Protein AF-A0A8U0LNC3-F1 (afdb_monomer_lite)

Sequence (99 aa):
MDIYQISGYIYDNTGSAIDTEVVNGICPDDTIEVSRRDGKQFLALGFDPTDDSFILGALWYRHENGDKEAVEGGLCWHIDGEEDYDTLDDICEYARKEL

Structure (mmCIF, N/CA/C/O backbone):
data_AF-A0A8U0LNC3-F1
#
_entry.id   AF-A0A8U0LNC3-F1
#
loop_
_atom_site.group_PDB
_atom_site.id
_atom_site.type_symbol
_atom_site.label_atom_id
_atom_site.label_alt_id
_atom_site.label_comp_id
_atom_site.label_asym_id
_atom_site.label_entity_id
_atom_site.label_seq_id
_atom_site.pdbx_PDB_ins_code
_atom_site.Cartn_x
_atom_site.Cartn_y
_atom_site.Cartn_z
_atom_site.occupancy
_atom_site.B_iso_or_equiv
_atom_site.auth_seq_id
_atom_site.auth_comp_id
_atom_site.auth_asym_id
_atom_site.auth_atom_id
_atom_site.pdbx_PDB_model_num
ATOM 1 N N . MET A 1 1 ? 5.418 1.519 -14.874 1.00 82.56 1 MET A N 1
ATOM 2 C CA . MET A 1 1 ? 4.275 2.171 -14.205 1.00 82.56 1 MET A CA 1
ATOM 3 C C . MET A 1 1 ? 4.829 2.978 -13.046 1.00 82.56 1 MET A C 1
ATOM 5 O O . MET A 1 1 ? 5.733 2.482 -12.388 1.00 82.56 1 MET A O 1
ATOM 9 N N . ASP A 1 2 ? 4.370 4.207 -12.826 1.00 87.31 2 ASP A N 1
ATOM 10 C CA . ASP A 1 2 ? 4.838 5.030 -11.704 1.00 87.31 2 ASP A CA 1
ATOM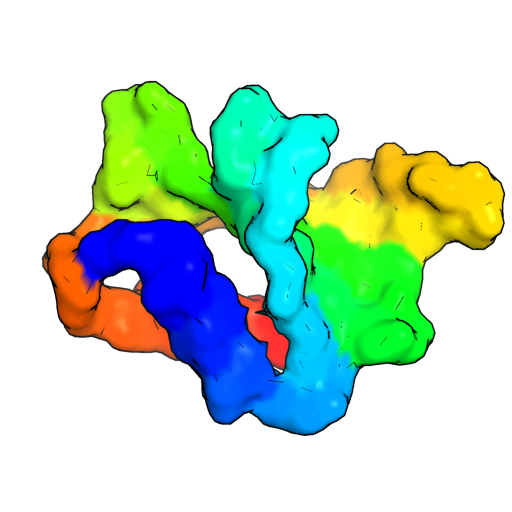 11 C C . ASP A 1 2 ? 3.935 4.915 -10.461 1.00 87.31 2 ASP A C 1
ATOM 13 O O . ASP A 1 2 ? 2.823 4.384 -10.508 1.00 87.31 2 ASP A O 1
ATOM 17 N N . ILE A 1 3 ? 4.420 5.427 -9.326 1.00 88.94 3 ILE A N 1
ATOM 18 C CA . ILE A 1 3 ? 3.734 5.331 -8.031 1.00 88.94 3 ILE A CA 1
ATOM 19 C C . ILE A 1 3 ? 2.367 6.041 -8.011 1.00 88.94 3 ILE A C 1
ATOM 21 O O . ILE A 1 3 ? 1.455 5.618 -7.299 1.00 88.94 3 ILE A O 1
ATOM 25 N N . TYR A 1 4 ? 2.188 7.096 -8.811 1.00 90.94 4 TYR A N 1
ATOM 26 C CA . TYR A 1 4 ? 0.926 7.830 -8.895 1.00 90.94 4 TYR A CA 1
ATOM 27 C C . TYR A 1 4 ? -0.105 7.059 -9.715 1.00 90.94 4 TYR A C 1
ATOM 29 O O . TYR A 1 4 ? -1.281 7.041 -9.349 1.00 90.94 4 TYR A O 1
ATOM 37 N N . GLN A 1 5 ? 0.329 6.391 -10.787 1.00 92.00 5 GLN A N 1
ATOM 38 C CA . GLN A 1 5 ? -0.520 5.486 -11.562 1.00 92.00 5 GLN A CA 1
ATOM 39 C C . GLN A 1 5 ? -1.023 4.325 -10.695 1.00 92.00 5 GLN A C 1
ATOM 41 O O . GLN A 1 5 ? -2.217 4.031 -10.714 1.00 92.00 5 GLN A O 1
ATOM 46 N N . ILE A 1 6 ? -0.144 3.725 -9.886 1.00 92.19 6 ILE A N 1
ATOM 47 C CA . ILE A 1 6 ? -0.505 2.650 -8.948 1.00 92.19 6 ILE A CA 1
ATOM 48 C C . ILE A 1 6 ? -1.492 3.164 -7.892 1.00 92.19 6 ILE A C 1
ATOM 50 O O . ILE A 1 6 ? -2.540 2.558 -7.679 1.00 92.19 6 ILE A O 1
ATOM 54 N N . SER A 1 7 ? -1.192 4.304 -7.261 1.00 93.25 7 SER A N 1
ATOM 55 C CA . SER A 1 7 ? -2.058 4.922 -6.247 1.00 93.25 7 SER A CA 1
ATOM 56 C C . SER A 1 7 ? -3.466 5.196 -6.791 1.00 93.25 7 SER A C 1
ATOM 58 O O . SER A 1 7 ? -4.456 4.762 -6.201 1.00 93.25 7 SER A O 1
ATOM 60 N N . GLY A 1 8 ? -3.559 5.815 -7.974 1.00 92.88 8 GLY A N 1
ATOM 61 C CA . GLY A 1 8 ? -4.835 6.071 -8.645 1.00 92.88 8 GLY A CA 1
ATOM 62 C C . GLY A 1 8 ? -5.597 4.791 -8.990 1.00 92.88 8 GLY A C 1
ATOM 63 O O . GLY A 1 8 ? -6.799 4.712 -8.744 1.00 92.88 8 GLY A O 1
ATOM 64 N N . TYR A 1 9 ? -4.904 3.758 -9.481 1.00 94.69 9 TYR A N 1
ATOM 65 C CA . TYR A 1 9 ? -5.535 2.470 -9.771 1.00 94.69 9 TYR A CA 1
ATOM 66 C C . TYR A 1 9 ? -6.143 1.837 -8.517 1.00 94.69 9 TYR A C 1
ATOM 68 O O . TYR A 1 9 ? -7.288 1.380 -8.547 1.00 94.69 9 TYR A O 1
ATOM 76 N N . ILE A 1 10 ? -5.399 1.831 -7.406 1.00 94.12 10 ILE A N 1
ATOM 77 C CA . ILE A 1 10 ? -5.873 1.278 -6.136 1.00 94.12 10 ILE A CA 1
ATOM 78 C C . ILE A 1 10 ? -7.093 2.060 -5.649 1.00 94.12 10 ILE A C 1
ATOM 80 O O . ILE A 1 10 ? -8.091 1.442 -5.277 1.00 94.12 10 ILE A O 1
ATOM 84 N N . TYR A 1 11 ? -7.061 3.394 -5.689 1.00 92.94 11 TYR A N 1
ATOM 85 C CA . TYR A 1 11 ? -8.204 4.232 -5.318 1.00 92.94 11 TYR A CA 1
ATOM 86 C C . TYR A 1 11 ? -9.464 3.887 -6.119 1.00 92.94 11 TYR A C 1
ATOM 88 O O . TYR A 1 11 ? -10.528 3.629 -5.547 1.00 92.94 11 TYR A O 1
ATOM 96 N N . ASP A 1 12 ? -9.331 3.838 -7.445 1.00 94.06 12 ASP A N 1
ATOM 97 C CA . ASP A 1 12 ? -10.453 3.631 -8.356 1.00 94.06 12 ASP A CA 1
ATOM 98 C C . ASP A 1 12 ? -11.057 2.225 -8.218 1.00 94.06 12 ASP A C 1
ATOM 100 O O . ASP A 1 12 ? -12.269 2.049 -8.383 1.00 94.06 12 ASP A O 1
ATOM 104 N N . ASN A 1 13 ? -10.243 1.224 -7.863 1.00 93.94 13 ASN A N 1
ATOM 105 C CA . ASN A 1 13 ? -10.678 -0.169 -7.810 1.00 93.94 13 ASN A CA 1
ATOM 106 C C . ASN A 1 13 ? -11.046 -0.658 -6.406 1.00 93.94 13 ASN A C 1
ATOM 108 O O . ASN A 1 13 ? -11.926 -1.507 -6.271 1.00 93.94 13 ASN A O 1
ATOM 112 N N . THR A 1 14 ? -10.462 -0.137 -5.328 1.00 88.31 14 THR A N 1
ATOM 113 C CA . THR A 1 14 ? -10.791 -0.581 -3.957 1.00 88.31 14 THR A CA 1
ATOM 114 C C . THR A 1 14 ? -12.133 -0.048 -3.434 1.00 88.31 14 THR A C 1
ATOM 116 O O . THR A 1 14 ? -12.705 -0.620 -2.501 1.00 88.31 14 THR A O 1
ATOM 119 N N . GLY A 1 15 ? -12.704 0.959 -4.103 1.00 80.94 15 GLY A N 1
ATOM 120 C CA . GLY A 1 15 ? -14.036 1.496 -3.834 1.00 80.94 15 GLY A CA 1
ATOM 121 C C . GLY A 1 15 ? -14.056 2.601 -2.773 1.00 80.94 15 GLY A C 1
ATOM 122 O O . GLY A 1 15 ? -13.056 2.937 -2.153 1.00 80.94 15 GLY A O 1
ATOM 123 N N . SER A 1 16 ? -15.236 3.176 -2.519 1.00 80.44 16 SER A N 1
ATOM 124 C CA . SER A 1 16 ? -15.374 4.456 -1.796 1.00 80.44 16 SER A CA 1
ATOM 125 C C . SER A 1 16 ? -14.964 4.463 -0.314 1.00 80.44 16 SER A C 1
ATOM 127 O O . SER A 1 16 ? -15.009 5.522 0.314 1.00 80.44 16 SER A O 1
ATOM 129 N N . ALA A 1 17 ? -14.675 3.301 0.275 1.00 85.12 17 ALA A N 1
ATOM 130 C CA . ALA A 1 17 ? -14.293 3.173 1.683 1.00 85.12 17 ALA A CA 1
ATOM 131 C C . ALA A 1 17 ? -12.778 3.297 1.906 1.00 85.12 17 ALA A C 1
ATOM 133 O O . ALA A 1 17 ? -12.357 3.585 3.030 1.00 85.12 17 ALA A O 1
ATOM 134 N N . ILE A 1 18 ? -11.992 3.086 0.851 1.00 90.75 18 ILE A N 1
ATOM 135 C CA . ILE A 1 18 ? -10.538 3.172 0.867 1.00 90.75 18 ILE A CA 1
ATOM 136 C C . ILE A 1 18 ? -10.115 4.517 0.267 1.00 90.75 18 ILE A C 1
ATOM 138 O O . ILE A 1 18 ? -10.809 5.110 -0.561 1.00 90.75 18 ILE A O 1
ATOM 142 N N . ASP A 1 19 ? -9.015 5.033 0.786 1.00 92.38 19 ASP A N 1
ATOM 143 C CA . ASP A 1 19 ? -8.327 6.226 0.332 1.00 92.38 19 ASP A CA 1
ATOM 144 C C . ASP A 1 19 ? -6.855 5.892 0.092 1.00 92.38 19 ASP A C 1
ATOM 146 O O . ASP A 1 19 ? -6.309 4.964 0.701 1.00 92.38 19 ASP A O 1
ATOM 150 N N . THR A 1 20 ? -6.220 6.647 -0.797 1.00 92.38 20 THR A N 1
ATOM 151 C CA . THR A 1 20 ? -4.820 6.443 -1.173 1.00 92.38 20 THR A CA 1
ATOM 152 C C . THR A 1 20 ? -4.089 7.774 -1.197 1.00 9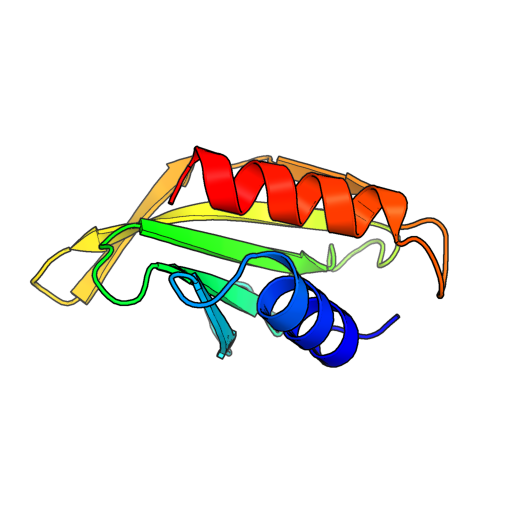2.38 20 THR A C 1
ATOM 154 O O . THR A 1 20 ? -4.525 8.712 -1.866 1.00 92.38 20 THR A O 1
ATOM 157 N N . GLU A 1 21 ? -2.944 7.847 -0.533 1.00 91.81 21 GLU A N 1
ATOM 158 C CA . GLU A 1 21 ? -2.092 9.034 -0.535 1.00 91.81 21 GLU A CA 1
ATOM 159 C C . GLU A 1 21 ? -0.644 8.635 -0.817 1.00 91.81 21 GLU A C 1
ATOM 161 O O . GLU A 1 21 ? -0.153 7.649 -0.277 1.00 91.81 21 GLU A O 1
ATOM 166 N N . VAL A 1 22 ? 0.054 9.402 -1.657 1.00 90.19 22 VAL A N 1
ATOM 167 C CA . VAL A 1 22 ? 1.506 9.258 -1.818 1.00 90.19 22 VAL A CA 1
ATOM 168 C C . VAL A 1 22 ? 2.183 10.166 -0.795 1.00 90.19 22 VAL A C 1
ATOM 170 O O . VAL A 1 22 ? 2.050 11.388 -0.855 1.00 90.19 22 VAL A O 1
ATOM 173 N N . VAL A 1 23 ? 2.898 9.567 0.151 1.00 87.94 23 VAL A N 1
ATOM 174 C CA . VAL A 1 23 ? 3.574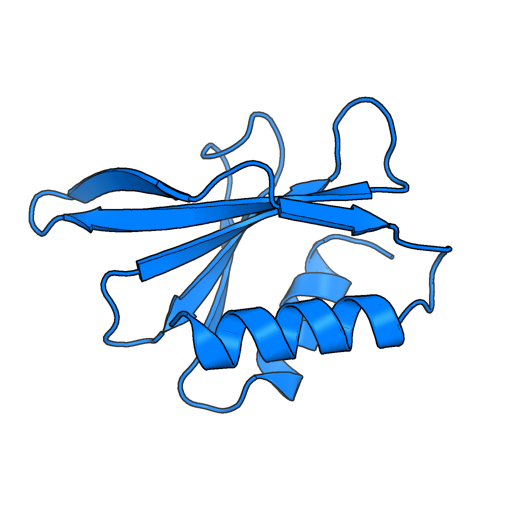 10.246 1.258 1.00 87.94 23 VAL A CA 1
ATOM 175 C C . VAL A 1 23 ? 5.078 10.003 1.219 1.00 87.94 23 VAL A C 1
ATOM 177 O O . VAL A 1 23 ? 5.568 9.038 0.640 1.00 87.94 23 VAL A O 1
ATOM 180 N N . ASN A 1 24 ? 5.817 10.869 1.907 1.00 78.56 24 ASN A N 1
ATOM 181 C CA . ASN A 1 24 ? 7.258 10.748 2.091 1.00 78.56 24 ASN A CA 1
ATOM 182 C C . ASN A 1 24 ? 7.586 10.385 3.548 1.00 78.56 24 ASN A C 1
ATOM 184 O O . ASN A 1 24 ? 7.038 10.992 4.471 1.00 78.56 24 ASN A O 1
ATOM 188 N N . GLY A 1 25 ? 8.512 9.443 3.766 1.00 60.53 25 GLY A N 1
ATOM 189 C CA . GLY A 1 25 ? 9.132 9.216 5.081 1.00 60.53 25 GLY A CA 1
ATOM 190 C C . GLY A 1 25 ? 8.642 8.016 5.901 1.00 60.53 25 GLY A C 1
ATOM 191 O O . GLY A 1 25 ? 8.950 7.953 7.091 1.00 60.53 25 GLY A O 1
ATOM 192 N N . ILE A 1 26 ? 7.905 7.071 5.307 1.00 63.56 26 ILE A N 1
ATOM 193 C CA . ILE A 1 26 ? 7.668 5.738 5.909 1.00 63.56 26 ILE A CA 1
ATOM 194 C C . ILE A 1 26 ? 8.708 4.755 5.381 1.00 63.56 26 ILE A C 1
ATOM 196 O O . ILE A 1 26 ? 9.355 4.061 6.165 1.00 63.56 26 ILE A O 1
ATOM 200 N N . CYS A 1 27 ? 8.927 4.777 4.068 1.00 59.69 27 CYS A N 1
ATOM 201 C CA . CYS A 1 27 ? 10.116 4.244 3.422 1.00 59.69 27 CYS A CA 1
ATOM 202 C C . CYS A 1 27 ? 11.081 5.396 3.059 1.00 59.69 27 CYS A C 1
ATOM 204 O O . CYS A 1 27 ? 10.692 6.567 3.119 1.00 59.69 27 CYS A O 1
ATOM 206 N N . PRO A 1 28 ? 12.357 5.095 2.743 1.00 55.53 28 PRO A N 1
ATOM 207 C CA . PRO A 1 28 ? 13.327 6.097 2.287 1.00 55.53 28 PRO A CA 1
ATOM 208 C C . PRO A 1 28 ? 12.875 6.863 1.034 1.00 55.53 28 PRO A C 1
ATOM 210 O O . PRO A 1 28 ? 13.275 8.013 0.865 1.00 55.53 28 PRO A O 1
ATOM 213 N N . ASP A 1 29 ? 12.033 6.229 0.215 1.00 69.75 29 ASP A N 1
ATOM 214 C CA . ASP A 1 29 ? 11.444 6.755 -1.017 1.00 69.75 29 ASP A CA 1
ATOM 215 C C . ASP A 1 29 ? 9.935 7.043 -0.857 1.00 69.75 29 ASP A C 1
ATOM 217 O O . ASP A 1 29 ? 9.338 6.794 0.200 1.00 69.75 29 ASP A O 1
ATOM 221 N N . ASP A 1 30 ? 9.310 7.568 -1.918 1.00 81.06 30 ASP A N 1
ATOM 222 C CA . ASP A 1 30 ? 7.863 7.792 -1.973 1.00 81.06 30 ASP A CA 1
ATOM 223 C C . ASP A 1 30 ? 7.102 6.491 -1.642 1.00 81.06 30 ASP A C 1
ATOM 225 O O . ASP A 1 30 ? 7.414 5.408 -2.140 1.00 81.06 30 ASP A O 1
ATOM 229 N N . THR A 1 31 ? 6.098 6.596 -0.772 1.00 89.31 31 THR A N 1
ATOM 230 C CA . THR A 1 31 ? 5.294 5.471 -0.277 1.00 89.31 31 THR A CA 1
ATOM 231 C C . THR A 1 31 ? 3.818 5.752 -0.534 1.00 89.31 31 THR A C 1
ATOM 233 O O . THR A 1 31 ? 3.338 6.836 -0.217 1.00 89.31 31 THR A O 1
ATOM 236 N N . ILE A 1 32 ? 3.067 4.784 -1.046 1.00 92.69 32 ILE A N 1
ATOM 237 C CA . ILE A 1 32 ? 1.605 4.847 -1.090 1.00 92.69 32 ILE A CA 1
ATOM 238 C C . ILE A 1 32 ? 1.077 4.373 0.265 1.00 92.69 32 ILE A C 1
ATOM 240 O O . ILE A 1 32 ? 1.279 3.219 0.636 1.00 92.69 32 ILE A O 1
ATOM 244 N N . GLU A 1 33 ? 0.390 5.236 1.006 1.00 93.62 33 GLU A N 1
ATOM 245 C CA . GLU A 1 33 ? -0.484 4.816 2.100 1.00 93.62 33 GLU A CA 1
ATOM 246 C C . GLU A 1 33 ? -1.872 4.501 1.531 1.00 93.62 33 GLU A C 1
ATOM 248 O O . GLU A 1 33 ? -2.584 5.391 1.069 1.00 93.62 33 GLU A O 1
ATOM 253 N N . VAL A 1 34 ? -2.273 3.234 1.598 1.00 94.75 34 VAL A N 1
ATOM 254 C CA . VAL A 1 34 ? -3.629 2.767 1.292 1.00 94.75 34 VAL A CA 1
ATOM 255 C C . VAL A 1 34 ? -4.346 2.549 2.615 1.00 94.75 34 VAL A C 1
ATOM 257 O O . VAL A 1 34 ? -3.934 1.715 3.419 1.00 94.75 34 VAL A O 1
ATOM 260 N N . SER A 1 35 ? -5.402 3.306 2.887 1.00 93.81 35 SER A N 1
ATOM 261 C CA . SER A 1 35 ? -6.063 3.290 4.194 1.00 93.81 35 SER A CA 1
ATOM 262 C C . SER A 1 35 ? -7.573 3.305 4.061 1.00 93.81 35 SER A C 1
ATOM 264 O O . SER A 1 35 ? -8.133 3.845 3.114 1.00 93.81 35 SER A O 1
ATOM 266 N N . ARG A 1 36 ? -8.269 2.730 5.037 1.00 90.69 36 ARG A N 1
ATOM 267 C CA . ARG A 1 36 ? -9.715 2.916 5.144 1.00 90.69 36 ARG A CA 1
ATOM 268 C C . ARG A 1 36 ? -9.996 4.270 5.795 1.00 90.69 36 ARG A C 1
ATOM 270 O O . ARG A 1 36 ? -9.383 4.580 6.811 1.00 90.69 36 ARG A O 1
ATOM 277 N N . ARG A 1 37 ? -10.960 5.045 5.280 1.00 83.31 37 ARG A N 1
ATOM 278 C CA . ARG A 1 37 ? -11.228 6.433 5.740 1.00 83.31 37 ARG A CA 1
ATOM 279 C C . ARG A 1 37 ? -11.459 6.581 7.249 1.00 83.31 37 ARG A C 1
ATOM 281 O O . ARG A 1 37 ? -11.044 7.572 7.835 1.00 83.31 37 ARG A O 1
ATOM 288 N N . ASP A 1 38 ? -12.092 5.585 7.867 1.00 82.75 38 ASP A N 1
ATOM 289 C CA . ASP A 1 38 ? -12.349 5.533 9.316 1.00 82.75 38 ASP A CA 1
ATOM 290 C C . ASP A 1 38 ? -11.486 4.470 10.031 1.00 82.75 38 ASP A C 1
ATOM 292 O O . ASP A 1 38 ? -11.734 4.110 11.185 1.00 82.75 38 ASP A O 1
ATOM 296 N N . GLY A 1 39 ? -10.506 3.904 9.323 1.00 84.69 39 GLY A N 1
ATOM 297 C CA . GLY A 1 39 ? -9.639 2.837 9.799 1.00 84.69 39 GLY A CA 1
ATOM 298 C C . GLY A 1 39 ? -8.398 3.365 10.508 1.00 84.69 39 GLY A C 1
ATOM 299 O O . GLY A 1 39 ? -7.874 4.433 10.206 1.00 84.69 39 GLY A O 1
ATOM 300 N N . LYS A 1 40 ? -7.898 2.575 11.459 1.00 90.25 40 LYS A N 1
ATOM 301 C CA . LYS A 1 40 ? -6.589 2.806 12.088 1.00 90.25 40 LYS A CA 1
ATOM 302 C C . LYS A 1 40 ? -5.466 2.048 11.381 1.00 90.25 40 LYS A C 1
ATOM 304 O O . LYS A 1 40 ? -4.304 2.313 11.656 1.00 90.25 40 LYS A O 1
ATOM 309 N N . GLN A 1 41 ? -5.801 1.109 10.500 1.00 93.44 41 GLN A N 1
ATOM 310 C CA . GLN A 1 41 ? -4.828 0.354 9.719 1.00 93.44 41 GLN A CA 1
ATOM 311 C C . GLN A 1 41 ? -4.635 0.982 8.343 1.00 93.44 41 GLN A C 1
ATOM 313 O O . GLN A 1 41 ? -5.575 1.537 7.769 1.00 93.44 41 GLN A O 1
ATOM 318 N N . PHE A 1 42 ? -3.415 0.886 7.832 1.00 94.00 42 PHE A N 1
ATOM 319 C CA . PHE A 1 42 ? -3.079 1.271 6.472 1.00 94.00 42 PHE A CA 1
ATOM 320 C C . PHE A 1 42 ? -1.982 0.358 5.926 1.00 94.00 42 PHE A C 1
ATOM 322 O O . PHE A 1 42 ? -1.097 -0.087 6.657 1.00 94.00 42 PHE A O 1
ATOM 329 N N . LEU A 1 43 ? -2.051 0.072 4.634 1.00 94.62 43 LEU A N 1
ATOM 330 C CA . LEU A 1 43 ? -1.034 -0.644 3.885 1.00 94.62 43 LEU A CA 1
ATOM 331 C C . LEU A 1 43 ? -0.075 0.389 3.290 1.00 94.62 43 LEU A C 1
ATOM 333 O O . LEU A 1 43 ? -0.492 1.266 2.539 1.00 94.62 43 LEU A O 1
ATOM 337 N N . ALA A 1 44 ? 1.199 0.302 3.654 1.00 93.62 44 ALA A N 1
ATOM 338 C CA . ALA A 1 44 ? 2.265 1.094 3.059 1.00 93.62 44 ALA A CA 1
ATOM 339 C C . ALA A 1 44 ? 2.877 0.301 1.901 1.00 93.62 44 ALA A C 1
ATOM 341 O O . ALA A 1 44 ? 3.306 -0.831 2.123 1.00 93.62 44 ALA A O 1
ATOM 342 N N . LEU A 1 45 ? 2.921 0.888 0.706 1.00 93.44 45 LEU A N 1
ATOM 343 C CA . LEU A 1 45 ? 3.502 0.294 -0.500 1.00 93.44 45 LEU A CA 1
ATOM 344 C C . LEU A 1 45 ? 4.615 1.183 -1.046 1.00 93.44 45 LEU A C 1
ATOM 346 O O . LEU A 1 45 ? 4.449 2.397 -1.123 1.00 93.44 45 LEU A O 1
ATOM 350 N N . GLY A 1 46 ? 5.718 0.594 -1.481 1.00 91.00 46 GLY A N 1
ATOM 351 C CA . GLY A 1 46 ? 6.796 1.312 -2.157 1.00 91.00 46 GLY A CA 1
ATOM 352 C C . GLY A 1 46 ? 7.532 0.400 -3.124 1.00 91.00 46 GLY A C 1
ATOM 353 O O . GLY A 1 46 ? 7.437 -0.820 -3.014 1.00 91.00 46 GLY A O 1
ATOM 354 N N . PHE A 1 47 ? 8.263 0.980 -4.070 1.00 89.81 47 PHE A N 1
ATOM 355 C CA . PHE A 1 47 ? 9.155 0.195 -4.920 1.00 89.81 47 PHE A CA 1
ATOM 356 C C . PHE A 1 47 ? 10.346 -0.320 -4.111 1.00 89.81 47 PHE A C 1
ATOM 358 O O . PHE A 1 47 ? 10.814 0.348 -3.184 1.00 89.81 47 PHE A O 1
ATOM 365 N N . ASP A 1 48 ? 10.843 -1.506 -4.455 1.00 87.94 48 ASP A N 1
ATOM 366 C CA . ASP A 1 48 ? 12.123 -1.959 -3.925 1.00 87.94 48 ASP A CA 1
ATOM 367 C C . ASP A 1 48 ? 13.239 -1.022 -4.445 1.00 87.94 48 ASP A C 1
ATOM 369 O O . ASP A 1 48 ? 13.360 -0.801 -5.652 1.00 87.94 48 ASP A O 1
ATOM 373 N N . PRO A 1 49 ? 14.073 -0.445 -3.558 1.00 83.50 49 PRO A N 1
ATOM 374 C CA . PRO A 1 49 ? 15.092 0.535 -3.944 1.00 83.50 49 PRO A CA 1
ATOM 375 C C . PRO A 1 49 ? 16.264 -0.074 -4.731 1.00 83.50 49 PRO A C 1
ATOM 377 O O . PRO A 1 49 ? 17.150 0.648 -5.194 1.00 83.50 49 PRO A O 1
ATOM 380 N N . THR A 1 50 ? 16.326 -1.402 -4.829 1.00 87.62 50 THR A N 1
ATOM 381 C CA . THR A 1 50 ? 17.359 -2.152 -5.547 1.00 87.62 50 THR A CA 1
ATOM 382 C C . THR A 1 50 ? 16.862 -2.760 -6.856 1.00 87.62 50 THR A C 1
ATOM 384 O O . THR A 1 50 ? 17.693 -3.021 -7.728 1.00 87.62 50 THR A O 1
ATOM 387 N N . ASP A 1 51 ? 15.548 -2.949 -7.005 1.00 87.50 51 ASP A N 1
ATOM 388 C CA . ASP A 1 51 ? 14.906 -3.512 -8.194 1.00 87.50 51 ASP A CA 1
ATOM 389 C C . ASP A 1 51 ? 13.455 -3.009 -8.321 1.00 87.50 51 ASP A C 1
ATOM 391 O O . ASP A 1 51 ? 12.548 -3.484 -7.641 1.00 87.50 51 ASP A O 1
ATOM 395 N N . ASP A 1 52 ? 13.217 -2.059 -9.225 1.00 84.56 52 ASP A N 1
ATOM 396 C CA . ASP A 1 52 ? 11.900 -1.443 -9.438 1.00 84.56 52 ASP A CA 1
ATOM 397 C C . ASP A 1 52 ? 10.860 -2.390 -10.067 1.00 84.56 52 ASP A C 1
ATOM 399 O O . ASP A 1 52 ? 9.691 -2.023 -10.200 1.00 84.56 52 ASP A O 1
ATOM 403 N N . SER A 1 53 ? 11.250 -3.635 -10.362 1.00 89.62 53 SER A N 1
ATOM 404 C CA . SER A 1 53 ? 10.346 -4.734 -10.725 1.00 89.62 53 SER A CA 1
ATOM 405 C C . SER A 1 53 ? 9.566 -5.288 -9.524 1.00 89.62 53 SER A C 1
ATOM 407 O O . SER A 1 53 ? 8.754 -6.195 -9.693 1.00 89.62 53 SER A O 1
ATOM 409 N N . PHE A 1 54 ? 9.786 -4.779 -8.305 1.00 90.56 54 PHE A N 1
ATOM 410 C CA . PHE A 1 54 ? 9.065 -5.211 -7.107 1.00 90.56 54 PHE A CA 1
ATOM 411 C C . PHE A 1 54 ? 8.396 -4.054 -6.366 1.00 90.56 54 PHE A C 1
ATOM 413 O O . PHE A 1 54 ? 8.988 -2.999 -6.135 1.00 90.56 54 PHE A O 1
ATOM 420 N N . ILE A 1 55 ? 7.171 -4.304 -5.906 1.00 91.62 55 ILE A N 1
ATOM 421 C CA . ILE A 1 55 ? 6.462 -3.490 -4.922 1.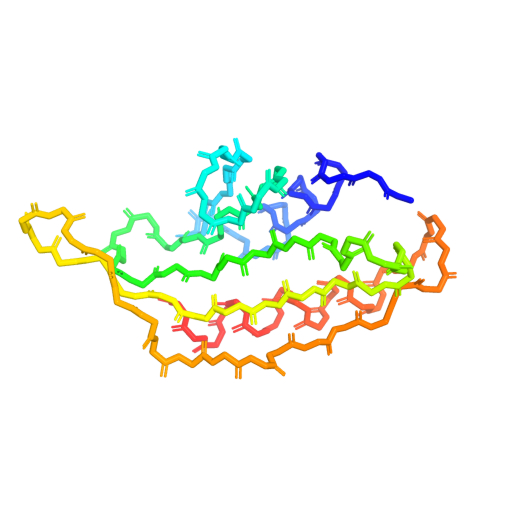00 91.62 55 ILE A CA 1
ATOM 422 C C . ILE A 1 55 ? 6.552 -4.207 -3.578 1.00 91.62 55 ILE A C 1
ATOM 424 O O . ILE A 1 55 ? 6.077 -5.332 -3.417 1.00 91.62 55 ILE A O 1
ATOM 428 N N . LEU A 1 56 ? 7.137 -3.540 -2.593 1.00 92.31 56 LEU A N 1
ATOM 429 C CA . LEU A 1 56 ? 7.197 -3.992 -1.212 1.00 92.31 56 LEU A CA 1
ATOM 430 C C . LEU A 1 56 ? 6.032 -3.406 -0.422 1.00 92.31 56 LEU A C 1
ATOM 432 O O . LEU A 1 56 ? 5.691 -2.233 -0.577 1.00 92.31 56 LEU A O 1
ATOM 436 N N . GLY A 1 57 ? 5.458 -4.213 0.468 1.00 92.50 57 GLY A N 1
ATOM 437 C CA . GLY A 1 57 ? 4.3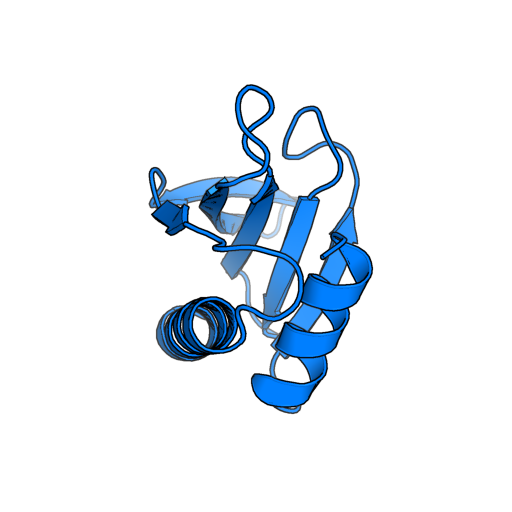82 -3.791 1.351 1.00 92.50 57 GLY A CA 1
ATOM 438 C C . GLY A 1 57 ? 4.603 -4.131 2.815 1.00 92.50 57 GLY A C 1
ATOM 439 O O . GLY A 1 57 ? 5.222 -5.136 3.182 1.00 92.50 57 GLY A O 1
ATOM 440 N N . ALA A 1 58 ? 4.018 -3.297 3.665 1.00 93.19 58 ALA A N 1
ATOM 441 C CA . ALA A 1 58 ? 3.853 -3.574 5.080 1.00 93.19 58 ALA A CA 1
ATOM 442 C C . ALA A 1 58 ? 2.507 -3.030 5.561 1.00 93.19 58 ALA A C 1
ATOM 444 O O . ALA A 1 58 ? 2.108 -1.921 5.207 1.00 93.19 58 ALA A O 1
ATOM 445 N N . LEU A 1 59 ? 1.814 -3.807 6.386 1.00 94.19 59 LEU A N 1
ATOM 446 C CA . LEU A 1 59 ? 0.612 -3.375 7.079 1.00 94.19 59 LEU A CA 1
ATOM 447 C C . LEU A 1 59 ? 1.014 -2.645 8.356 1.00 94.19 59 LEU A C 1
ATOM 449 O O . LEU A 1 59 ? 1.807 -3.145 9.155 1.00 94.19 59 LEU A O 1
ATOM 453 N N . TRP A 1 60 ? 0.438 -1.473 8.567 1.00 94.25 60 TRP A N 1
ATOM 454 C CA . TRP A 1 60 ? 0.710 -0.624 9.713 1.00 94.25 60 TRP A CA 1
ATOM 455 C C . TRP A 1 60 ? -0.569 -0.303 10.469 1.00 94.25 60 TRP A C 1
ATOM 457 O O . TRP A 1 60 ? -1.647 -0.174 9.892 1.00 94.25 60 TRP A O 1
ATOM 467 N N . TYR A 1 61 ? -0.427 -0.100 11.772 1.00 93.31 61 TYR A N 1
ATOM 468 C CA . TYR A 1 61 ? -1.462 0.430 12.642 1.00 93.31 61 TYR A CA 1
ATOM 469 C C . TYR A 1 61 ? -1.057 1.816 13.146 1.00 93.31 61 TYR A C 1
ATOM 471 O O . TYR A 1 61 ? 0.063 2.022 13.614 1.00 93.31 61 TYR A O 1
ATOM 479 N N . ARG A 1 62 ? -1.982 2.773 13.057 1.00 92.12 62 ARG A N 1
ATOM 480 C CA . ARG A 1 62 ? -1.858 4.145 13.550 1.00 92.12 62 ARG A CA 1
ATOM 481 C C . ARG A 1 62 ? -2.590 4.272 14.883 1.00 92.12 62 ARG A C 1
ATOM 483 O O . ARG A 1 62 ? -3.820 4.217 14.956 1.00 92.12 62 ARG A O 1
ATOM 490 N N . HIS A 1 63 ? -1.819 4.450 15.947 1.00 91.25 63 HIS A N 1
ATOM 491 C CA . HIS A 1 63 ? -2.318 4.676 17.298 1.00 91.25 63 HIS A CA 1
ATOM 492 C C . HIS A 1 63 ? -2.926 6.080 17.436 1.00 91.25 63 HIS A C 1
ATOM 494 O O . HIS A 1 63 ? -2.641 6.988 16.657 1.00 91.25 63 HIS A O 1
ATOM 500 N N . GLU A 1 64 ? -3.775 6.286 18.446 1.00 89.56 64 GLU A N 1
ATOM 501 C CA . GLU A 1 64 ? -4.478 7.571 18.654 1.00 89.56 64 GLU A CA 1
ATOM 502 C C . GLU A 1 64 ? -3.533 8.736 18.973 1.00 89.56 64 GLU A C 1
ATOM 504 O O . GLU A 1 64 ? -3.864 9.894 18.733 1.00 89.56 64 GLU A O 1
ATOM 509 N N . ASN A 1 65 ? -2.350 8.427 19.499 1.00 90.38 65 ASN A N 1
ATOM 510 C CA . ASN A 1 65 ? -1.287 9.390 19.765 1.00 90.38 65 ASN A CA 1
ATOM 511 C C . ASN A 1 65 ? -0.455 9.740 18.512 1.00 90.38 65 ASN A C 1
ATOM 513 O O . ASN A 1 65 ? 0.449 10.566 18.611 1.00 90.38 65 ASN A O 1
ATOM 517 N N . GLY A 1 66 ? -0.761 9.137 17.358 1.00 85.25 66 GLY A N 1
ATOM 518 C CA . GLY A 1 66 ? -0.054 9.328 16.092 1.00 85.25 66 GLY A CA 1
ATOM 519 C C . GLY A 1 66 ? 1.102 8.356 15.849 1.00 85.25 66 GLY A C 1
ATOM 520 O O . GLY A 1 66 ? 1.650 8.359 14.746 1.00 85.25 66 GLY A O 1
ATOM 521 N N . ASP A 1 67 ? 1.450 7.511 16.823 1.00 89.06 67 ASP A N 1
ATOM 522 C CA . ASP A 1 67 ? 2.498 6.506 16.644 1.00 89.06 67 ASP A CA 1
ATOM 523 C C . ASP A 1 67 ? 2.065 5.456 15.614 1.00 89.06 67 ASP A C 1
ATOM 525 O O . ASP A 1 67 ? 0.889 5.094 15.511 1.00 89.06 67 ASP A O 1
ATOM 529 N N . LYS A 1 68 ? 3.033 4.955 14.849 1.00 89.56 68 LYS A N 1
ATOM 530 C CA . LYS A 1 68 ? 2.827 3.933 13.821 1.00 89.56 68 LYS A CA 1
ATOM 531 C C . LYS A 1 68 ? 3.568 2.661 14.223 1.00 89.56 68 LYS A C 1
ATOM 533 O O . LYS A 1 68 ? 4.730 2.722 14.617 1.00 89.56 68 LYS A O 1
ATOM 538 N N . GLU A 1 69 ? 2.905 1.521 14.098 1.00 91.88 69 GLU A N 1
ATOM 539 C CA . GLU A 1 69 ? 3.464 0.202 14.399 1.00 91.88 69 GLU A CA 1
ATOM 540 C C . GLU A 1 69 ? 3.252 -0.739 13.213 1.00 91.88 69 GLU A C 1
ATOM 542 O O . GLU A 1 69 ? 2.144 -0.818 12.684 1.00 91.88 69 GLU A O 1
ATOM 547 N N . ALA A 1 70 ? 4.304 -1.441 12.790 1.00 90.12 70 ALA A N 1
ATOM 548 C CA . ALA A 1 70 ? 4.195 -2.456 11.750 1.00 90.12 70 ALA A CA 1
ATOM 549 C C . ALA A 1 70 ? 3.503 -3.704 12.321 1.00 90.12 70 ALA A C 1
ATOM 551 O O . ALA A 1 70 ? 3.975 -4.296 13.291 1.00 90.12 70 ALA A O 1
ATOM 552 N N . VAL A 1 71 ? 2.384 -4.086 11.711 1.00 92.12 71 VAL A N 1
ATOM 553 C CA . VAL A 1 71 ? 1.565 -5.251 12.080 1.00 92.12 71 VAL A CA 1
ATOM 554 C C . VAL A 1 71 ? 2.023 -6.483 11.308 1.00 92.12 71 VAL A C 1
ATOM 556 O O . VAL A 1 71 ? 2.158 -7.567 11.871 1.00 92.12 71 VAL A O 1
ATOM 559 N N . GLU A 1 72 ? 2.296 -6.296 10.021 1.00 91.38 72 GLU A N 1
ATOM 560 C CA . GLU A 1 72 ? 2.766 -7.329 9.109 1.00 91.38 72 GLU A CA 1
ATOM 561 C C . GLU A 1 72 ? 3.729 -6.698 8.109 1.00 91.38 72 GLU A C 1
ATOM 563 O O . GLU A 1 72 ? 3.537 -5.567 7.668 1.00 91.38 72 GLU A O 1
ATOM 568 N N . GLY A 1 73 ? 4.789 -7.414 7.758 1.00 86.81 73 GLY A N 1
ATOM 569 C CA . GLY A 1 73 ? 5.767 -6.957 6.780 1.00 86.81 73 GLY A CA 1
ATOM 570 C C . GLY A 1 73 ? 6.253 -8.108 5.918 1.00 86.81 73 GLY A C 1
ATOM 571 O O . GLY A 1 73 ? 5.944 -9.269 6.182 1.00 86.81 73 GLY A O 1
ATOM 572 N N . GLY A 1 74 ? 7.045 -7.777 4.900 1.00 85.50 74 GLY A N 1
ATOM 573 C CA . GLY A 1 74 ? 7.547 -8.762 3.941 1.00 85.50 74 GLY A CA 1
ATOM 574 C C . GLY A 1 74 ? 6.538 -9.120 2.851 1.00 85.50 74 GLY A C 1
ATOM 575 O O . GLY A 1 74 ? 6.714 -10.141 2.189 1.00 85.50 74 GLY A O 1
ATOM 576 N N . LEU A 1 75 ? 5.503 -8.294 2.658 1.00 92.50 75 LEU A N 1
ATOM 577 C CA . LEU A 1 75 ? 4.646 -8.387 1.482 1.00 92.50 75 LEU A CA 1
ATOM 578 C C . LEU A 1 75 ? 5.464 -7.938 0.270 1.00 92.50 75 LEU A C 1
ATOM 580 O O . LEU A 1 75 ? 6.214 -6.962 0.349 1.00 92.50 75 LEU A O 1
ATOM 584 N N . CYS A 1 76 ? 5.352 -8.674 -0.826 1.00 93.81 76 CYS A N 1
ATOM 585 C CA . CYS A 1 76 ? 6.114 -8.421 -2.035 1.00 93.81 76 CYS A CA 1
ATOM 586 C C . CYS A 1 76 ? 5.285 -8.845 -3.242 1.00 93.81 76 CYS A C 1
ATOM 588 O O . CYS A 1 76 ? 4.779 -9.969 -3.284 1.00 93.81 76 CYS A O 1
ATOM 590 N N . TRP A 1 77 ? 5.174 -7.942 -4.206 1.00 94.75 77 TRP A N 1
ATOM 591 C CA . TRP A 1 77 ? 4.510 -8.151 -5.481 1.00 94.75 77 TRP A CA 1
ATOM 592 C C . TRP A 1 77 ? 5.499 -7.860 -6.603 1.00 94.75 77 TRP A C 1
ATOM 594 O O . TRP A 1 77 ? 6.231 -6.876 -6.541 1.00 94.75 77 TRP A O 1
ATOM 604 N N . HIS A 1 78 ? 5.537 -8.723 -7.612 1.00 94.00 78 HIS A N 1
ATOM 605 C CA . HIS A 1 78 ? 6.361 -8.525 -8.801 1.00 94.00 78 HIS A CA 1
ATOM 606 C C . HIS A 1 78 ? 5.551 -7.773 -9.849 1.00 94.00 78 HIS A C 1
ATOM 608 O O . HIS A 1 78 ? 4.427 -8.181 -10.108 1.00 94.00 78 HIS A O 1
ATOM 614 N N . ILE A 1 79 ? 6.104 -6.711 -10.433 1.00 89.31 79 ILE A N 1
ATOM 615 C CA . ILE A 1 79 ? 5.449 -5.930 -11.481 1.00 89.31 79 ILE A CA 1
ATOM 616 C C . ILE A 1 79 ? 6.162 -6.150 -12.820 1.00 89.31 79 ILE A C 1
ATOM 618 O O . ILE A 1 79 ? 7.294 -5.719 -13.037 1.00 89.31 79 ILE A O 1
ATOM 622 N N . ASP A 1 80 ? 5.486 -6.825 -13.745 1.00 83.00 80 ASP A N 1
ATOM 623 C CA . ASP A 1 80 ? 6.047 -7.263 -15.030 1.00 83.00 80 ASP A CA 1
ATOM 624 C C . ASP A 1 80 ? 5.902 -6.207 -16.152 1.00 83.00 80 ASP A C 1
ATOM 626 O O . ASP A 1 80 ? 5.550 -6.497 -17.299 1.00 83.00 80 ASP A O 1
ATOM 630 N N . GLY A 1 81 ? 6.208 -4.945 -15.834 1.00 77.00 81 GLY A N 1
ATOM 631 C CA . GLY A 1 81 ? 6.234 -3.834 -16.790 1.00 77.00 81 GLY A CA 1
ATOM 632 C C . GLY A 1 81 ? 5.161 -2.765 -16.562 1.00 77.00 81 GLY A C 1
ATOM 633 O O . GLY A 1 81 ? 4.704 -2.523 -15.449 1.00 77.00 81 GLY A O 1
ATOM 634 N N . GLU A 1 82 ? 4.808 -2.024 -17.617 1.00 73.38 82 GLU A N 1
ATOM 635 C CA . GLU A 1 82 ? 3.970 -0.820 -17.492 1.00 73.38 82 GLU A CA 1
ATOM 636 C C . GLU A 1 82 ? 2.458 -1.083 -17.399 1.00 73.38 82 GLU A C 1
ATOM 638 O O . GLU A 1 82 ? 1.732 -0.171 -17.011 1.00 73.38 82 GLU A O 1
ATOM 643 N N . GLU A 1 83 ? 1.991 -2.299 -17.700 1.00 82.50 83 GLU A N 1
ATOM 644 C CA . GLU A 1 83 ? 0.564 -2.668 -17.779 1.00 82.50 83 GLU A CA 1
ATOM 645 C C . GLU A 1 83 ? 0.247 -3.964 -17.003 1.00 82.50 83 GLU A C 1
ATOM 647 O O . GLU A 1 83 ? -0.537 -4.798 -17.451 1.00 82.50 83 GLU A O 1
ATOM 652 N N . ASP A 1 84 ? 0.870 -4.162 -15.841 1.00 88.94 84 ASP A N 1
ATOM 653 C CA . ASP A 1 84 ? 0.624 -5.337 -14.997 1.00 88.94 84 ASP A CA 1
ATOM 654 C C . ASP A 1 84 ? -0.547 -5.110 -14.024 1.00 88.94 84 ASP A C 1
ATOM 656 O O . ASP A 1 84 ? -0.373 -4.879 -12.827 1.00 88.94 84 ASP A O 1
ATOM 660 N N . TYR A 1 85 ? -1.765 -5.108 -14.570 1.00 91.31 85 TYR A N 1
ATOM 661 C CA . TYR A 1 85 ? -2.992 -4.890 -13.798 1.00 91.31 85 TYR A CA 1
ATOM 662 C C . TYR A 1 85 ? -3.376 -6.067 -12.897 1.00 91.31 85 TYR A C 1
ATOM 664 O O . TYR A 1 85 ? -4.013 -5.835 -11.873 1.00 91.31 85 TYR A O 1
ATOM 672 N N . ASP A 1 86 ? -2.961 -7.293 -13.229 1.00 92.88 86 ASP A N 1
ATOM 673 C CA . ASP A 1 86 ? -3.246 -8.480 -12.413 1.00 92.88 86 ASP A CA 1
ATOM 674 C C . ASP A 1 86 ? -2.573 -8.339 -11.036 1.00 92.88 86 ASP A C 1
ATOM 676 O O . ASP A 1 86 ? -3.207 -8.525 -9.997 1.00 92.88 86 ASP A O 1
ATOM 680 N N . THR A 1 87 ? -1.318 -7.881 -11.016 1.00 93.88 87 THR A N 1
ATOM 681 C CA . THR A 1 87 ? -0.603 -7.575 -9.772 1.00 93.88 87 THR A CA 1
ATOM 682 C C . THR A 1 87 ? -1.274 -6.448 -8.975 1.00 93.88 87 THR A C 1
ATOM 684 O O . THR A 1 87 ? -1.329 -6.490 -7.742 1.00 93.88 87 THR A O 1
ATOM 687 N N . LEU A 1 88 ? -1.816 -5.426 -9.645 1.00 94.19 88 LEU A N 1
ATOM 688 C CA . LEU A 1 88 ? -2.541 -4.351 -8.958 1.00 94.19 88 LEU A CA 1
ATOM 689 C C . LEU A 1 88 ? -3.886 -4.815 -8.397 1.00 94.19 88 LEU A C 1
ATOM 691 O O . LEU A 1 88 ? -4.299 -4.347 -7.332 1.00 94.19 88 LEU A O 1
ATOM 695 N N . ASP A 1 89 ? -4.566 -5.722 -9.092 1.00 95.38 89 ASP A N 1
ATOM 696 C CA . ASP A 1 89 ? -5.803 -6.335 -8.625 1.00 95.38 89 ASP A CA 1
ATOM 697 C C . A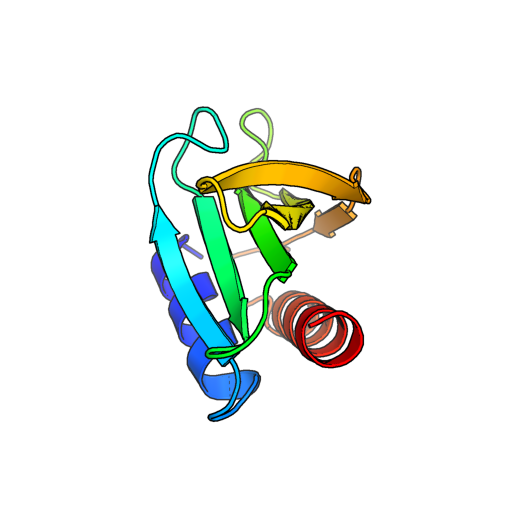SP A 1 89 ? -5.547 -7.164 -7.363 1.00 95.38 89 ASP A C 1
ATOM 699 O O . ASP A 1 89 ? -6.289 -7.008 -6.389 1.00 95.38 89 ASP A O 1
ATOM 703 N N . ASP A 1 90 ? -4.446 -7.918 -7.311 1.00 95.75 90 ASP A N 1
ATOM 704 C CA . ASP A 1 90 ? -4.002 -8.636 -6.109 1.00 95.75 90 ASP A CA 1
ATOM 705 C C . ASP A 1 90 ? -3.770 -7.682 -4.923 1.00 95.75 90 ASP A C 1
ATOM 707 O O . ASP A 1 90 ? -4.223 -7.939 -3.800 1.00 95.75 90 ASP A O 1
ATOM 711 N N . ILE A 1 91 ? -3.115 -6.537 -5.156 1.00 95.00 91 ILE A N 1
ATOM 712 C CA . ILE A 1 91 ? -2.932 -5.493 -4.133 1.00 95.00 91 ILE A CA 1
ATOM 713 C C . ILE A 1 91 ? -4.291 -4.941 -3.673 1.00 95.00 91 ILE A C 1
ATOM 715 O O . ILE A 1 91 ? -4.517 -4.755 -2.473 1.00 95.00 91 ILE A O 1
ATOM 719 N N . CYS A 1 92 ? -5.222 -4.702 -4.599 1.00 95.31 92 CYS A N 1
ATOM 720 C CA . CYS A 1 92 ? -6.565 -4.228 -4.273 1.00 95.31 92 CYS A CA 1
ATOM 721 C C . CYS A 1 92 ? -7.355 -5.258 -3.455 1.00 95.31 92 CYS A C 1
ATOM 723 O O . CYS A 1 92 ? -8.054 -4.894 -2.508 1.00 95.31 92 CYS A O 1
ATOM 725 N N . GLU A 1 93 ? -7.282 -6.541 -3.806 1.00 95.38 93 GLU A N 1
ATOM 726 C CA . GLU A 1 93 ? -7.912 -7.625 -3.051 1.00 95.38 93 GLU A CA 1
ATOM 727 C C . GLU A 1 93 ? -7.351 -7.726 -1.635 1.00 95.38 93 GLU A C 1
ATOM 729 O O . GLU A 1 93 ? -8.127 -7.802 -0.677 1.00 95.38 93 GLU A O 1
ATOM 734 N N . TYR A 1 94 ? -6.027 -7.635 -1.492 1.00 94.94 94 TYR A N 1
ATOM 735 C CA . TYR A 1 94 ? -5.373 -7.595 -0.190 1.00 94.94 94 TYR A CA 1
ATOM 736 C C . TYR A 1 94 ? -5.863 -6.404 0.644 1.00 94.94 94 TYR A C 1
ATOM 738 O O . TYR A 1 94 ? -6.323 -6.579 1.774 1.00 94.94 94 TYR A O 1
ATOM 746 N N . ALA A 1 95 ? -5.845 -5.195 0.073 1.00 93.31 95 ALA A N 1
ATOM 747 C CA . ALA A 1 95 ? -6.284 -3.982 0.757 1.00 93.31 95 ALA A CA 1
ATOM 748 C C . ALA A 1 95 ? -7.747 -4.075 1.223 1.00 93.31 95 ALA A C 1
ATOM 750 O O . ALA A 1 95 ? -8.051 -3.716 2.357 1.00 93.31 95 ALA A O 1
ATOM 751 N N . ARG A 1 96 ? -8.656 -4.615 0.397 1.00 91.94 96 ARG A N 1
ATOM 752 C CA . ARG A 1 96 ? -10.070 -4.815 0.780 1.00 91.94 96 ARG A CA 1
ATOM 753 C C . ARG A 1 96 ? -10.256 -5.848 1.895 1.00 91.94 96 ARG A C 1
ATOM 755 O O . ARG A 1 96 ? -11.275 -5.813 2.584 1.00 91.94 96 ARG A O 1
ATOM 762 N N . LYS A 1 97 ? -9.338 -6.808 2.021 1.00 92.00 97 LYS A N 1
ATOM 763 C CA . LYS A 1 97 ? -9.413 -7.885 3.012 1.00 92.00 97 LYS A CA 1
ATOM 764 C C . LYS A 1 97 ? -8.884 -7.450 4.376 1.00 92.00 97 LYS A C 1
ATOM 766 O O . LYS A 1 97 ? -9.471 -7.834 5.386 1.00 92.00 97 LYS A O 1
ATOM 771 N N . GLU A 1 98 ? -7.799 -6.681 4.397 1.00 90.88 98 GLU A N 1
ATOM 772 C CA . GLU A 1 98 ? -7.070 -6.350 5.628 1.00 90.88 98 GLU A CA 1
ATOM 773 C C . GLU A 1 98 ? -7.445 -4.981 6.243 1.00 90.88 98 GLU A C 1
ATOM 775 O O . GLU A 1 98 ? -7.185 -4.766 7.429 1.00 90.88 98 GLU A O 1
ATOM 780 N N . LEU A 1 99 ? -8.078 -4.063 5.489 1.00 88.94 99 LEU A N 1
ATOM 781 C CA . LEU A 1 99 ? -8.432 -2.693 5.930 1.00 88.94 99 LEU A CA 1
ATOM 782 C C . LEU A 1 99 ? -9.947 -2.495 6.178 1.00 88.94 99 LEU A C 1
ATOM 784 O O . LEU A 1 99 ? -10.335 -1.875 7.203 1.00 88.94 99 LEU A O 1
#

Organism: Bifidobacterium longum subsp. infantis (NCBI:txid1682)

pLDDT: mean 88.71, std 7.69, range [55.53, 95.75]

Secondary structure (DSSP, 8-state):
--HHHHHHHHHHHH-TTEEEEEEESSSSSEEEEEEETT-SEEEEEEE-SS-TTEEEEEEEEE-TTS-EEEEEEEEEEE--STT-HHHHHHHHHHHHHH-

Foldseek 3Di:
DDPVVLQVLLDVPLDDQWHWDFDDDPDPDTWIWIAGPPAQKTKIWDADPVDNQKIFIFIWGQDPVRDIDTPGGDDMFGHPDDPRVVSSVVVSVVSNVPD

Radius of gyration: 12.56 Å; chains: 1; bounding box: 33×20×38 Å